Protein AF-A0A094AXU8-F1 (afdb_monomer_lite)

Secondary structure (DSSP, 8-state):
-HHHHHHHH-SSSGGGTS---SSEEEEE-TTSTTSSS--EEEEE-TT-SSPPPPS--SSS---------TT--HHHHHHHHHHIIIIIGGGG-SEEEEEGGGGTSHHHHHHHHHHHHHH--S--SSS---PEEEEEE---TTHHHHHHHHHHHHHHTSTTHHHH-SEEEEEESTT-SS------

Structure (mmCIF, N/CA/C/O backbone):
data_AF-A0A094AXU8-F1
#
_entry.id   AF-A0A094AXU8-F1
#
loop_
_atom_site.group_PDB
_atom_site.id
_atom_site.type_symbol
_atom_site.label_atom_id
_atom_site.label_alt_id
_atom_site.label_comp_id
_atom_site.label_asym_id
_atom_site.label_entity_id
_atom_site.label_seq_id
_atom_site.pdbx_PDB_ins_code
_atom_site.Cartn_x
_atom_site.Cartn_y
_atom_site.Cartn_z
_atom_site.occupancy
_atom_site.B_iso_or_equiv
_atom_site.auth_seq_id
_atom_site.auth_comp_id
_atom_site.auth_asym_id
_atom_site.auth_atom_id
_atom_site.pdbx_PDB_model_num
ATOM 1 N N . MET A 1 1 ? -0.060 17.320 3.185 1.00 62.22 1 MET A N 1
ATOM 2 C CA . MET A 1 1 ? -1.132 16.669 2.398 1.00 62.22 1 MET A CA 1
ATOM 3 C C . MET A 1 1 ? -1.833 15.567 3.186 1.00 62.22 1 MET A C 1
ATOM 5 O O . MET A 1 1 ? -3.025 15.705 3.427 1.00 62.22 1 MET A O 1
ATOM 9 N N . LYS A 1 2 ? -1.105 14.550 3.662 1.00 70.62 2 LYS A N 1
ATOM 10 C CA . LYS A 1 2 ? -1.617 13.437 4.479 1.00 70.62 2 LYS A CA 1
ATOM 11 C C . LYS A 1 2 ? -2.562 13.843 5.615 1.00 70.62 2 LYS A C 1
ATOM 13 O O . LYS A 1 2 ? -3.719 13.450 5.606 1.00 70.62 2 LYS A O 1
ATOM 18 N N . SER A 1 3 ? -2.144 14.744 6.508 1.00 68.44 3 SER A N 1
ATOM 19 C CA . SER A 1 3 ? -3.003 15.195 7.618 1.00 68.44 3 SER A CA 1
ATOM 20 C C . SER A 1 3 ? -4.267 15.940 7.165 1.00 68.44 3 SER A C 1
ATOM 22 O O . SER A 1 3 ? -5.279 15.887 7.850 1.00 68.44 3 SER A O 1
ATOM 24 N N . LYS A 1 4 ? -4.237 16.624 6.010 1.00 69.19 4 LYS A N 1
ATOM 25 C CA . LYS A 1 4 ? -5.421 17.288 5.435 1.00 69.19 4 LYS A CA 1
ATOM 26 C C . LYS A 1 4 ? -6.386 16.259 4.840 1.00 69.19 4 LYS A C 1
ATOM 28 O O . LYS A 1 4 ? -7.584 16.376 5.054 1.00 69.19 4 LYS A O 1
ATOM 33 N N . ALA A 1 5 ? -5.862 15.251 4.139 1.00 68.81 5 ALA A N 1
ATOM 34 C CA . ALA A 1 5 ? -6.655 14.149 3.602 1.00 68.81 5 ALA A CA 1
ATOM 35 C C . ALA A 1 5 ? -7.306 13.332 4.729 1.00 68.81 5 ALA A C 1
ATOM 37 O O . ALA A 1 5 ? -8.513 13.125 4.702 1.00 68.81 5 ALA A O 1
ATOM 38 N N . LEU A 1 6 ? -6.539 12.972 5.764 1.00 71.00 6 LEU A N 1
ATOM 39 C CA . LEU A 1 6 ? -7.057 12.251 6.929 1.00 71.00 6 LEU A CA 1
ATOM 40 C C . LEU A 1 6 ? -8.143 13.054 7.654 1.00 71.00 6 LEU A C 1
ATOM 42 O O . LEU A 1 6 ? -9.215 12.518 7.876 1.00 71.00 6 LEU A O 1
ATOM 46 N N . ARG A 1 7 ? -7.943 14.355 7.914 1.00 71.19 7 ARG A N 1
ATOM 47 C CA . ARG A 1 7 ? -8.999 15.216 8.490 1.00 71.19 7 ARG A CA 1
ATOM 48 C C . ARG A 1 7 ? -10.240 15.348 7.604 1.00 71.19 7 ARG A C 1
ATOM 50 O O . ARG A 1 7 ? -11.316 15.615 8.115 1.00 71.19 7 ARG A O 1
ATOM 57 N N . SER A 1 8 ? -10.099 15.229 6.286 1.00 69.25 8 SER A N 1
ATOM 58 C CA . SER A 1 8 ? -11.247 15.290 5.378 1.00 69.25 8 SER A CA 1
ATOM 59 C C . SER A 1 8 ? -12.046 13.991 5.370 1.00 69.25 8 SER A C 1
ATOM 61 O O . SER A 1 8 ? -13.260 14.049 5.211 1.00 69.25 8 SER A O 1
ATOM 63 N N . LEU A 1 9 ? -11.373 12.845 5.488 1.00 68.94 9 LEU A N 1
ATOM 64 C CA . LEU A 1 9 ? -12.011 11.526 5.543 1.00 68.94 9 LEU A CA 1
ATOM 65 C C . LEU A 1 9 ? -12.620 11.258 6.922 1.00 68.94 9 LEU A C 1
ATOM 67 O O . LEU A 1 9 ? -13.677 10.655 7.027 1.00 68.94 9 LEU A O 1
ATOM 71 N N . TYR A 1 10 ? -11.965 11.771 7.956 1.00 71.19 10 TYR A N 1
ATOM 72 C CA . TYR A 1 10 ? -12.225 11.475 9.354 1.00 71.19 10 TYR A CA 1
ATOM 73 C C . TYR A 1 10 ? -12.275 12.785 10.141 1.00 71.19 10 TYR A C 1
ATOM 75 O O . TYR A 1 10 ? -11.386 13.125 10.925 1.00 71.19 10 TYR A O 1
ATOM 83 N N . SER A 1 11 ? -13.296 13.587 9.842 1.00 63.31 11 SER A N 1
ATOM 84 C CA . SER A 1 11 ? -13.429 14.963 10.339 1.00 63.31 11 SER A CA 1
ATOM 85 C C . SER A 1 11 ? -13.677 15.053 11.842 1.00 63.31 11 SER A C 1
ATOM 87 O O . SER A 1 11 ? -13.327 16.063 12.453 1.00 63.31 11 SER A O 1
ATOM 89 N N . GLN A 1 12 ? -14.241 14.000 12.432 1.00 63.44 12 GLN A N 1
ATOM 90 C CA . GLN A 1 12 ? -14.532 13.904 13.864 1.00 63.44 12 GLN A CA 1
ATOM 91 C C . GLN A 1 12 ? -13.474 13.111 14.638 1.00 63.44 12 GLN A C 1
ATOM 93 O O . GLN A 1 12 ? -13.448 13.152 15.868 1.00 63.44 12 GLN A O 1
ATOM 98 N N . SER A 1 13 ? -12.578 12.422 13.936 1.00 60.19 13 SER A N 1
ATOM 99 C CA . SER A 1 13 ? -11.610 11.527 14.553 1.00 60.19 13 SER A CA 1
ATOM 100 C C . SER A 1 13 ? -10.358 12.304 14.970 1.00 60.19 13 SER A C 1
ATOM 102 O O . SER A 1 13 ? -9.792 13.112 14.226 1.00 60.19 13 SER A O 1
ATOM 104 N N . ALA A 1 14 ? -9.869 12.023 16.176 1.00 59.53 14 ALA A N 1
ATOM 105 C CA . ALA A 1 14 ? -8.708 12.660 16.805 1.00 59.53 14 ALA A CA 1
ATOM 106 C C . ALA A 1 14 ? -7.351 12.309 16.142 1.00 59.53 14 ALA A C 1
ATOM 108 O O . ALA A 1 14 ? -6.290 12.424 16.753 1.00 59.53 14 ALA A O 1
ATOM 109 N N . ILE A 1 15 ? -7.338 11.900 14.870 1.00 59.06 15 ILE A N 1
ATOM 110 C CA . ILE A 1 15 ? -6.149 11.389 14.169 1.00 59.06 15 ILE A CA 1
ATOM 111 C C . ILE A 1 15 ? -5.017 12.420 14.174 1.00 59.06 15 ILE A C 1
ATOM 113 O O . ILE A 1 15 ? -3.853 12.076 14.344 1.00 59.06 15 ILE A O 1
ATOM 117 N N . SER A 1 16 ? -5.346 13.711 14.044 1.00 53.94 16 SER A N 1
ATOM 118 C CA . SER A 1 16 ? -4.329 14.771 14.063 1.00 53.94 16 SER A CA 1
ATOM 119 C C . SER A 1 16 ? -3.863 15.195 15.462 1.00 53.94 16 SER A C 1
ATOM 121 O O . SER A 1 16 ? -2.886 15.938 15.562 1.00 53.94 16 SER A O 1
ATOM 123 N N . THR A 1 17 ? -4.537 14.733 16.520 1.00 50.88 17 THR A N 1
ATOM 124 C CA . THR A 1 17 ? -4.218 15.011 17.933 1.00 50.88 17 THR A CA 1
ATOM 125 C C . THR A 1 17 ? -3.649 13.795 18.668 1.00 50.88 17 THR A C 1
ATOM 127 O O . THR A 1 17 ? -3.123 13.954 19.772 1.00 50.88 17 THR A O 1
ATOM 130 N N . CYS A 1 18 ? -3.671 12.606 18.050 1.00 51.97 18 CYS A N 1
ATOM 131 C CA . CYS A 1 18 ? -2.934 11.429 18.501 1.00 51.97 18 CYS A CA 1
ATOM 132 C C . CYS A 1 18 ? -1.467 11.815 18.741 1.00 51.97 18 CYS A C 1
ATOM 134 O O . CYS A 1 18 ? -0.757 12.293 17.849 1.00 51.97 18 CYS A O 1
ATOM 136 N N . ARG A 1 19 ? -1.022 11.670 19.992 1.00 52.62 19 ARG A N 1
ATOM 137 C CA . ARG A 1 19 ? 0.333 12.031 20.406 1.00 52.62 19 ARG A CA 1
ATOM 138 C C . ARG A 1 19 ? 1.336 11.248 19.555 1.00 52.62 19 ARG A C 1
ATOM 140 O O . ARG A 1 19 ? 1.361 10.027 19.626 1.00 52.62 19 ARG A O 1
ATOM 147 N N . LYS A 1 20 ? 2.177 11.955 18.794 1.00 57.31 20 LYS A N 1
ATOM 148 C CA . LYS A 1 20 ? 3.200 11.371 17.912 1.00 57.31 20 LYS A CA 1
ATOM 149 C C . LYS A 1 20 ? 4.366 10.795 18.720 1.00 57.31 20 LYS A C 1
ATOM 151 O O . LYS A 1 20 ? 5.449 11.380 18.763 1.00 57.31 20 LYS A O 1
ATOM 156 N N . PHE A 1 21 ? 4.130 9.683 19.401 1.00 54.69 21 PHE A N 1
ATOM 157 C CA . PHE A 1 21 ? 5.154 8.945 20.132 1.00 54.69 21 PHE A CA 1
ATOM 158 C C . PHE A 1 21 ? 5.304 7.562 19.505 1.00 54.69 21 PHE A C 1
ATOM 160 O O . PHE A 1 21 ? 4.402 6.742 19.621 1.00 54.69 21 PHE A O 1
ATOM 167 N N . GLY A 1 22 ? 6.456 7.290 18.890 1.00 58.78 22 GLY A N 1
ATOM 168 C CA . GLY A 1 22 ? 6.730 6.002 18.248 1.00 58.78 22 GLY A CA 1
ATOM 169 C C . GLY A 1 22 ? 6.817 6.079 16.724 1.00 58.78 22 GLY A C 1
ATOM 170 O O . GLY A 1 22 ? 6.867 7.161 16.145 1.00 58.78 22 GLY A O 1
ATOM 171 N N . ILE A 1 23 ? 6.890 4.902 16.098 1.00 60.94 23 ILE A N 1
ATOM 172 C CA . ILE A 1 23 ? 7.059 4.706 14.644 1.00 60.94 23 ILE A CA 1
ATOM 173 C C . ILE A 1 23 ? 5.695 4.679 13.924 1.00 60.94 23 ILE A C 1
ATOM 175 O O . ILE A 1 23 ? 5.598 5.034 12.749 1.00 60.94 23 ILE A O 1
ATOM 179 N N . VAL A 1 24 ? 4.635 4.292 14.640 1.00 69.62 24 VAL A N 1
ATOM 180 C CA . VAL A 1 24 ? 3.258 4.195 14.144 1.00 69.62 24 VAL A CA 1
ATOM 181 C C . VAL A 1 24 ? 2.313 4.744 15.209 1.00 69.62 24 VAL A C 1
ATOM 183 O O . VAL A 1 24 ? 2.437 4.380 16.378 1.00 69.62 24 VAL A O 1
ATOM 186 N N . ASN A 1 25 ? 1.367 5.595 14.813 1.00 74.19 25 ASN A N 1
ATOM 187 C CA . ASN A 1 25 ? 0.252 6.010 15.663 1.00 74.19 25 ASN A CA 1
ATOM 188 C C . ASN A 1 25 ? -0.995 5.243 15.234 1.00 74.19 25 ASN A C 1
ATOM 190 O O . ASN A 1 25 ? -1.357 5.293 14.062 1.00 74.19 25 ASN A O 1
ATOM 194 N N . ILE A 1 26 ? -1.646 4.561 16.172 1.00 78.50 26 ILE A N 1
ATOM 195 C CA . ILE A 1 26 ? -2.927 3.891 15.937 1.00 78.50 26 ILE A CA 1
ATOM 196 C C . ILE A 1 26 ? -4.001 4.705 16.649 1.00 78.50 26 ILE A C 1
ATOM 198 O O . ILE A 1 26 ? -3.866 4.998 17.838 1.00 78.50 26 ILE A O 1
ATOM 202 N N . CYS A 1 27 ? -5.038 5.093 15.919 1.00 80.12 27 CYS A N 1
ATOM 203 C CA . CYS A 1 27 ? -6.161 5.861 16.440 1.00 80.12 27 CYS A CA 1
ATOM 204 C C . CYS A 1 27 ? -7.463 5.199 15.974 1.00 80.12 27 CYS A C 1
ATOM 206 O O . CYS A 1 27 ? -7.525 4.681 14.861 1.00 80.12 27 CYS A O 1
ATOM 208 N N . ILE A 1 28 ? -8.489 5.219 16.820 1.00 83.06 28 ILE A N 1
ATOM 209 C CA . ILE A 1 28 ? -9.830 4.728 16.484 1.00 83.06 28 ILE A CA 1
ATOM 210 C C . ILE A 1 28 ? -10.634 5.895 15.908 1.00 83.06 28 ILE A C 1
ATOM 212 O O . ILE A 1 28 ? -10.510 7.028 16.390 1.00 83.06 28 ILE A O 1
ATOM 216 N N . ASP A 1 29 ? -11.439 5.647 14.877 1.00 83.69 29 ASP A N 1
ATOM 217 C CA . ASP A 1 29 ? -12.465 6.602 14.478 1.00 83.69 29 ASP A CA 1
ATOM 218 C C . ASP A 1 29 ? -13.570 6.643 15.540 1.00 83.69 29 ASP A C 1
ATOM 220 O O . ASP A 1 29 ? -14.325 5.685 15.706 1.00 83.69 29 ASP A O 1
ATOM 224 N N . SER A 1 30 ? -13.671 7.777 16.237 1.00 81.19 30 SER A N 1
ATOM 225 C CA . SER A 1 30 ? -14.638 8.023 17.312 1.00 81.19 30 SER A CA 1
ATOM 226 C C . SER A 1 30 ? -16.089 7.824 16.885 1.00 81.19 30 SER A C 1
ATOM 228 O O . SER A 1 30 ? -16.933 7.544 17.730 1.00 81.19 30 SER A O 1
ATOM 230 N N . THR A 1 31 ? -16.394 7.945 15.591 1.00 84.00 31 THR A N 1
ATOM 231 C CA . THR A 1 31 ? -17.755 7.708 15.090 1.00 84.00 31 THR A CA 1
ATOM 232 C C . THR A 1 31 ? -18.133 6.229 15.063 1.00 84.00 31 THR A C 1
ATOM 234 O O . THR A 1 31 ? -19.314 5.914 15.147 1.00 84.00 31 THR A O 1
ATOM 237 N N . THR A 1 32 ? -17.134 5.342 15.042 1.00 87.19 32 THR A N 1
ATOM 238 C CA . THR A 1 32 ? -17.292 3.881 14.941 1.00 87.19 32 THR A CA 1
ATOM 239 C C . THR A 1 32 ? -16.865 3.140 16.210 1.00 87.19 32 THR A C 1
ATOM 241 O O . THR A 1 32 ? -16.858 1.917 16.242 1.00 87.19 32 THR A O 1
ATOM 244 N N . GLU A 1 33 ? -16.490 3.858 17.275 1.00 86.44 33 GLU A N 1
ATOM 245 C CA . GLU A 1 33 ? -15.870 3.277 18.479 1.00 86.44 33 GLU A CA 1
ATOM 246 C C . GLU A 1 33 ? -16.726 2.191 19.148 1.00 86.44 33 GLU A C 1
ATOM 248 O O . GLU A 1 33 ? -16.189 1.218 19.668 1.00 86.44 33 GLU A O 1
ATOM 253 N N . ASN A 1 34 ? -18.050 2.347 19.108 1.00 89.56 34 ASN A N 1
ATOM 254 C CA . ASN A 1 34 ? -19.002 1.414 19.716 1.00 89.56 34 ASN A CA 1
ATOM 255 C C . ASN A 1 34 ? -19.623 0.436 18.705 1.00 89.56 34 ASN A C 1
ATOM 257 O O . ASN A 1 34 ? -20.582 -0.260 19.039 1.00 89.56 34 ASN A 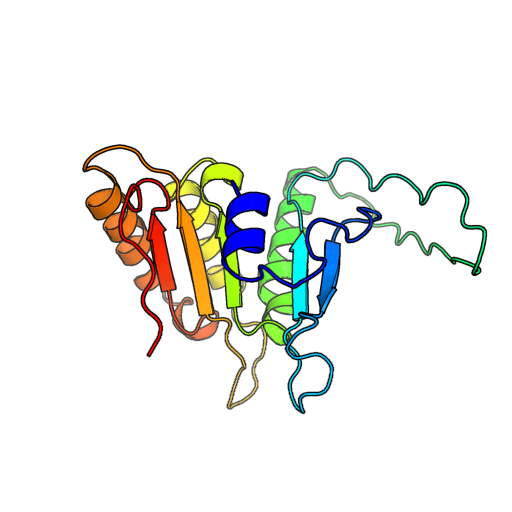O 1
ATOM 261 N N . GLU A 1 35 ? -19.135 0.414 17.466 1.00 92.56 35 GLU A N 1
ATOM 262 C CA . GLU A 1 35 ? -19.589 -0.536 16.452 1.00 92.56 35 GLU A CA 1
ATOM 263 C C . GLU A 1 35 ? -18.929 -1.907 16.655 1.00 92.56 35 GLU A C 1
ATOM 265 O O . GLU A 1 35 ? -17.884 -2.032 17.290 1.00 92.56 35 GLU A O 1
ATOM 270 N N . GLU A 1 36 ? -19.525 -2.955 16.084 1.00 93.06 36 GLU A N 1
ATOM 271 C CA . GLU A 1 36 ? -18.956 -4.311 16.112 1.00 93.06 36 GLU A CA 1
ATOM 272 C C . GLU A 1 36 ? -17.582 -4.379 15.415 1.00 93.06 36 GLU A C 1
ATOM 274 O O . GLU A 1 36 ? -16.712 -5.170 15.790 1.00 93.06 36 GLU A O 1
ATOM 279 N N . HIS A 1 37 ? -17.367 -3.513 14.420 1.00 87.31 37 HIS A N 1
ATOM 280 C CA . HIS A 1 37 ? -16.145 -3.431 13.624 1.00 87.31 37 HIS A CA 1
ATOM 281 C C . HIS A 1 37 ? -15.631 -1.983 13.562 1.00 87.31 37 HIS A C 1
ATOM 283 O O . HIS A 1 37 ? -15.805 -1.313 12.542 1.00 87.31 37 HIS A O 1
ATOM 289 N N . PRO A 1 38 ? -14.999 -1.483 14.640 1.00 89.38 38 PRO A N 1
ATOM 290 C CA . PRO A 1 38 ? -14.515 -0.111 14.689 1.00 89.38 38 PRO A CA 1
ATOM 291 C C . PRO A 1 38 ? -13.408 0.123 13.658 1.00 89.38 38 PRO A C 1
ATOM 293 O O . PRO A 1 38 ? -12.530 -0.719 13.443 1.00 89.38 38 PRO A O 1
ATOM 296 N N . VAL A 1 39 ? -13.398 1.310 13.056 1.00 88.19 39 VAL A N 1
ATOM 297 C CA . VAL A 1 39 ? -12.373 1.692 12.084 1.00 88.19 39 VAL A CA 1
ATOM 298 C C . VAL A 1 39 ? -11.095 2.095 12.819 1.00 88.19 39 VAL A C 1
ATOM 300 O O . VAL A 1 39 ? -11.039 3.101 13.531 1.00 88.19 39 VAL A O 1
ATOM 303 N N . LEU A 1 40 ? -10.039 1.307 12.613 1.00 87.50 40 LEU A N 1
ATOM 304 C CA . LEU A 1 40 ? -8.700 1.565 13.137 1.00 87.50 40 LEU A CA 1
ATOM 305 C C . LEU A 1 40 ? -7.819 2.206 12.067 1.00 87.50 40 LEU A C 1
ATOM 307 O O . LEU A 1 40 ? -7.705 1.721 10.942 1.00 87.50 40 LEU A O 1
ATOM 311 N N . LEU A 1 41 ? -7.140 3.288 12.435 1.00 85.44 41 LEU A N 1
ATOM 312 C CA . LEU A 1 41 ? -6.277 4.046 11.540 1.00 85.44 41 LEU A CA 1
ATOM 313 C C . LEU A 1 41 ? -4.853 4.032 12.066 1.00 85.44 41 LEU A C 1
ATOM 315 O O . LEU A 1 41 ? -4.555 4.627 13.101 1.00 85.44 41 LEU A O 1
ATOM 319 N N . ALA A 1 42 ? -3.970 3.368 11.324 1.00 83.94 42 ALA A N 1
ATOM 320 C CA . ALA A 1 42 ? -2.543 3.330 11.599 1.00 83.94 42 ALA A CA 1
ATOM 321 C C . ALA A 1 42 ? -1.797 4.319 10.689 1.00 83.94 42 ALA A C 1
ATOM 323 O O . ALA A 1 42 ? -1.677 4.122 9.479 1.00 83.94 42 ALA A O 1
ATOM 324 N N . GLU A 1 43 ? -1.269 5.395 11.269 1.00 77.81 43 GLU A N 1
ATOM 325 C CA . GLU A 1 43 ? -0.384 6.333 10.585 1.00 77.81 43 GLU A CA 1
ATOM 326 C C . GLU A 1 43 ? 1.080 5.993 10.884 1.00 77.81 43 GLU A C 1
ATOM 328 O O . GLU A 1 43 ? 1.551 6.163 12.008 1.00 77.81 43 GLU A O 1
ATOM 333 N N . SER A 1 44 ? 1.823 5.580 9.857 1.00 73.06 44 SER A N 1
ATOM 334 C CA . SER A 1 44 ? 3.282 5.436 9.894 1.00 73.06 44 SER A CA 1
ATOM 335 C C . SER A 1 44 ? 3.967 6.473 8.995 1.00 73.06 44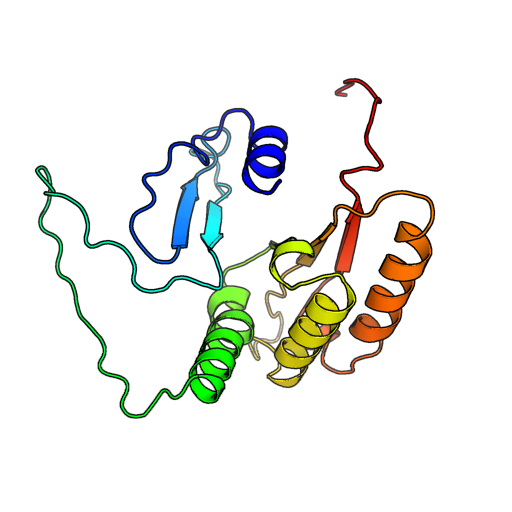 SER A C 1
ATOM 337 O O . SER A 1 44 ? 3.355 7.008 8.064 1.00 73.06 44 SER A O 1
ATOM 339 N N . VAL A 1 45 ? 5.235 6.785 9.274 1.00 65.81 45 VAL A N 1
ATOM 340 C CA . VAL A 1 45 ? 6.101 7.577 8.384 1.00 65.81 45 VAL A CA 1
ATOM 341 C C . VAL A 1 45 ? 7.329 6.721 8.057 1.00 65.81 45 VAL A C 1
ATOM 343 O O . VAL A 1 45 ? 7.952 6.223 8.995 1.00 65.81 45 VAL A O 1
ATOM 346 N N . PRO A 1 46 ? 7.673 6.523 6.771 1.00 54.53 46 PRO A N 1
ATOM 347 C CA . PRO A 1 46 ? 8.735 5.597 6.370 1.00 54.53 46 PRO A CA 1
ATOM 348 C C . PRO A 1 46 ? 10.137 6.001 6.869 1.00 54.53 46 PRO A C 1
ATOM 350 O O . PRO A 1 46 ? 10.928 5.126 7.206 1.00 54.53 46 PRO A O 1
ATOM 353 N N . ASP A 1 47 ? 10.415 7.301 7.023 1.00 54.22 47 ASP A N 1
ATOM 354 C CA . ASP A 1 47 ? 11.754 7.837 7.334 1.00 54.22 47 ASP A CA 1
ATOM 355 C C . ASP A 1 47 ? 11.965 8.248 8.805 1.00 54.22 47 ASP A C 1
ATOM 357 O O . ASP A 1 47 ? 12.524 9.307 9.106 1.00 54.22 47 ASP A O 1
ATOM 361 N N . TYR A 1 48 ? 11.534 7.438 9.777 1.00 54.69 48 TYR A N 1
ATOM 362 C CA . TYR A 1 48 ? 11.819 7.776 11.178 1.00 54.69 48 TYR A CA 1
ATOM 363 C C . TYR A 1 48 ? 13.276 7.474 11.568 1.00 54.69 48 TYR A C 1
ATOM 365 O O . TYR A 1 48 ? 13.637 6.358 11.948 1.00 54.69 48 TYR A O 1
ATOM 373 N N . ALA A 1 49 ? 14.112 8.515 11.569 1.00 48.38 49 ALA A N 1
ATOM 374 C CA . ALA A 1 49 ? 15.335 8.554 12.363 1.00 48.38 49 ALA A CA 1
ATOM 375 C C . ALA A 1 49 ? 14.948 8.654 13.849 1.00 48.38 49 ALA A C 1
ATOM 377 O O . ALA A 1 49 ? 14.664 9.738 14.340 1.00 48.38 49 ALA A O 1
ATOM 378 N N . GLN A 1 50 ? 14.892 7.502 14.529 1.00 48.34 50 GLN A N 1
ATOM 379 C CA . GLN A 1 50 ? 14.616 7.326 15.963 1.00 48.34 50 GLN A CA 1
ATOM 380 C C . GLN A 1 50 ? 13.324 7.993 16.476 1.00 48.34 50 GLN A C 1
ATOM 382 O O . GLN A 1 50 ? 13.196 9.211 16.594 1.00 48.34 50 GLN A O 1
ATOM 387 N N . ALA A 1 51 ? 12.356 7.166 16.878 1.00 52.56 51 ALA A N 1
ATOM 388 C CA . ALA A 1 51 ? 11.228 7.638 17.671 1.00 52.56 51 ALA A CA 1
ATOM 389 C C . ALA A 1 51 ? 11.756 8.422 18.884 1.00 52.56 51 ALA A C 1
ATOM 391 O O . ALA A 1 51 ? 12.561 7.902 19.658 1.00 52.56 51 ALA A O 1
ATOM 392 N N . LYS A 1 52 ? 11.312 9.675 19.052 1.00 48.56 52 LYS A N 1
ATOM 393 C CA . LYS A 1 52 ? 11.601 10.436 20.272 1.00 48.56 52 LYS A CA 1
ATOM 394 C C . LYS A 1 52 ? 11.121 9.592 21.450 1.00 48.56 52 LYS A C 1
ATOM 396 O O . LYS A 1 52 ? 9.959 9.174 21.455 1.00 48.56 52 LYS A O 1
ATOM 401 N N . SER A 1 53 ? 12.003 9.329 22.417 1.00 51.50 53 SER A N 1
ATOM 402 C CA . SER A 1 53 ? 11.589 8.705 23.672 1.00 51.50 53 SER A CA 1
ATOM 403 C C . SER A 1 53 ? 10.408 9.505 24.218 1.00 51.50 53 SER A C 1
ATOM 405 O O . SER A 1 53 ? 10.390 10.739 24.126 1.00 51.50 53 SER A O 1
ATOM 407 N N . ARG A 1 54 ? 9.363 8.811 24.687 1.00 54.59 54 ARG A N 1
ATOM 408 C CA . ARG A 1 54 ? 8.198 9.477 25.279 1.00 54.59 54 ARG A CA 1
ATOM 409 C C . ARG A 1 54 ? 8.710 10.502 26.294 1.00 54.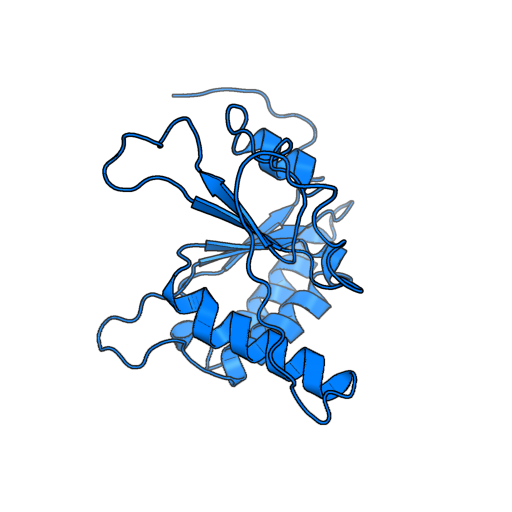59 54 ARG A C 1
ATOM 411 O O . ARG A 1 54 ? 9.409 10.141 27.238 1.00 54.59 54 ARG A O 1
ATOM 418 N N . GLY A 1 55 ? 8.389 11.781 26.084 1.00 54.72 55 GLY A N 1
ATOM 419 C CA . GLY A 1 55 ? 8.623 12.804 27.101 1.00 54.72 55 GLY A CA 1
ATOM 420 C C . GLY A 1 55 ? 7.918 12.388 28.394 1.00 54.72 55 GLY A C 1
ATOM 421 O O . GLY A 1 55 ? 6.849 11.783 28.305 1.00 54.72 55 GLY A O 1
ATOM 422 N N . LYS A 1 56 ? 8.548 12.660 29.552 1.00 54.38 56 LYS A N 1
ATOM 423 C CA . LYS A 1 56 ? 8.135 12.275 30.923 1.00 54.38 56 LYS A CA 1
ATOM 424 C C . LYS A 1 56 ? 6.681 11.775 31.003 1.00 54.38 56 LYS A C 1
ATOM 426 O O . LYS A 1 56 ? 5.749 12.574 31.070 1.00 54.38 56 LYS A O 1
ATOM 431 N N . GLN A 1 57 ? 6.492 10.454 30.992 1.00 55.50 57 GLN A N 1
ATOM 432 C CA . GLN A 1 57 ? 5.195 9.849 31.285 1.00 55.50 57 GLN A CA 1
ATOM 433 C C . GLN A 1 57 ? 4.884 10.033 32.768 1.00 55.50 57 GLN A C 1
ATOM 435 O O . GLN A 1 57 ? 5.644 9.584 33.616 1.00 55.50 57 GLN A O 1
ATOM 440 N N . THR A 1 58 ? 3.773 10.698 33.075 1.00 61.09 58 THR A N 1
ATOM 441 C CA . THR A 1 58 ? 3.323 10.942 34.453 1.00 61.09 58 THR A CA 1
ATOM 442 C C . THR A 1 58 ? 2.172 10.040 34.890 1.00 61.09 58 THR A C 1
ATOM 444 O O . THR A 1 58 ? 1.749 10.150 36.033 1.00 61.09 58 THR A O 1
ATOM 447 N N . CYS A 1 59 ? 1.660 9.149 34.030 1.00 65.19 59 CYS A N 1
ATOM 448 C CA . CYS A 1 59 ? 0.525 8.297 34.394 1.00 65.19 59 CYS A CA 1
ATOM 449 C C . CYS A 1 59 ? 0.839 6.799 34.506 1.00 65.19 59 CYS A C 1
ATOM 451 O O . CYS A 1 59 ? 0.391 6.209 35.483 1.00 65.19 59 CYS A O 1
ATOM 453 N N . HIS A 1 60 ? 1.564 6.159 33.577 1.00 60.72 60 HIS A N 1
ATOM 454 C CA . HIS A 1 60 ? 1.753 4.692 33.566 1.00 60.72 60 HIS A CA 1
ATOM 455 C C . HIS A 1 60 ? 3.196 4.294 33.227 1.00 60.72 60 HIS A C 1
ATOM 457 O O . HIS A 1 60 ? 3.860 4.983 32.443 1.00 60.72 60 HIS A O 1
ATOM 463 N N . GLU A 1 61 ? 3.649 3.176 33.801 1.00 63.41 61 GLU A N 1
ATOM 464 C CA . GLU A 1 61 ? 4.943 2.553 33.513 1.00 63.41 61 GLU A CA 1
ATOM 465 C C . GLU A 1 61 ? 5.029 2.154 32.033 1.00 63.41 61 GLU A C 1
ATOM 467 O O . GLU A 1 61 ? 4.068 1.655 31.446 1.00 63.41 61 GLU A O 1
ATOM 472 N N . ALA A 1 62 ? 6.177 2.414 31.411 1.00 57.41 62 ALA A N 1
ATOM 473 C CA . ALA A 1 62 ? 6.456 1.989 30.049 1.00 57.41 62 ALA A CA 1
ATOM 474 C C . ALA A 1 62 ? 7.765 1.217 30.014 1.00 57.41 62 ALA A C 1
ATOM 476 O O . ALA A 1 62 ? 8.837 1.765 30.277 1.00 57.41 62 ALA A O 1
ATOM 477 N N . SER A 1 63 ? 7.665 -0.052 29.643 1.00 62.09 63 SER A N 1
ATOM 478 C CA . SER A 1 63 ? 8.814 -0.916 29.419 1.00 62.09 63 SER A CA 1
ATOM 479 C C . SER A 1 63 ? 9.212 -0.834 27.945 1.00 62.09 63 SER A C 1
ATOM 481 O O . SER A 1 63 ? 8.411 -1.123 27.057 1.00 62.09 63 SER A O 1
ATOM 483 N N . ASN A 1 64 ? 10.450 -0.417 27.674 1.00 61.88 64 ASN A N 1
ATOM 484 C CA . ASN A 1 64 ? 11.023 -0.450 26.330 1.00 61.88 64 ASN A CA 1
ATOM 485 C C . ASN A 1 64 ? 11.905 -1.692 26.204 1.00 61.88 64 ASN A C 1
ATOM 487 O O . ASN A 1 64 ? 12.894 -1.815 26.924 1.00 61.88 64 ASN A O 1
ATOM 491 N N . TYR A 1 65 ? 11.578 -2.571 25.260 1.00 64.25 65 TYR A N 1
ATOM 492 C CA . TYR A 1 65 ? 12.377 -3.752 24.937 1.00 64.25 65 TYR A CA 1
ATOM 493 C C . TYR A 1 65 ? 13.049 -3.535 23.579 1.00 64.25 65 TYR A C 1
ATOM 495 O O . TYR A 1 65 ? 12.447 -3.831 22.544 1.00 64.25 65 TYR A O 1
ATOM 503 N N . PRO A 1 66 ? 14.261 -2.950 23.538 1.00 62.41 66 PRO A N 1
ATOM 504 C CA . PRO A 1 66 ? 14.991 -2.836 22.289 1.00 62.41 66 PRO A CA 1
ATOM 505 C C . PRO A 1 66 ? 15.336 -4.244 21.811 1.00 62.41 66 PRO A C 1
ATOM 507 O O . PRO A 1 66 ? 15.948 -5.016 22.545 1.00 62.41 66 PRO A O 1
ATOM 510 N N . VAL A 1 67 ? 14.952 -4.580 20.582 1.00 61.28 67 VAL A N 1
ATOM 511 C CA . VAL A 1 67 ? 15.385 -5.828 19.957 1.00 61.28 67 VAL A CA 1
ATOM 512 C C . VAL A 1 67 ? 16.686 -5.527 19.209 1.00 61.28 67 VAL A C 1
ATOM 514 O O . VAL A 1 67 ? 16.654 -4.768 18.236 1.00 61.28 67 VAL A O 1
ATOM 517 N N . PRO A 1 68 ? 17.847 -6.020 19.683 1.00 59.84 68 PRO A N 1
ATOM 518 C CA . PRO A 1 68 ? 19.105 -5.811 18.993 1.00 59.84 68 PRO A CA 1
ATOM 519 C C . PRO A 1 68 ? 19.093 -6.658 17.726 1.00 59.84 68 PRO A C 1
ATOM 521 O O . PRO A 1 68 ? 19.042 -7.884 17.780 1.00 59.84 68 PRO A O 1
ATOM 524 N N . TRP A 1 69 ? 19.145 -5.991 16.582 1.00 64.25 69 TRP A N 1
ATOM 525 C CA . TRP A 1 69 ? 19.236 -6.639 15.283 1.00 64.25 69 TRP A CA 1
ATOM 526 C C . TRP A 1 69 ? 20.638 -6.383 14.713 1.00 64.25 69 TRP A C 1
ATOM 528 O O . TRP A 1 69 ? 20.888 -5.303 14.167 1.00 64.25 69 TRP A O 1
ATOM 538 N N . PRO A 1 70 ? 21.593 -7.314 14.889 1.00 56.28 70 PRO A N 1
ATOM 539 C CA . PRO A 1 70 ? 22.954 -7.114 14.413 1.00 56.28 70 PRO A CA 1
ATOM 540 C C . PRO A 1 70 ? 22.993 -7.002 12.880 1.00 56.28 70 PRO A C 1
ATOM 542 O O . PRO A 1 70 ? 22.475 -7.864 12.176 1.00 56.28 70 PRO A O 1
ATOM 545 N N . GLY A 1 71 ? 23.646 -5.959 12.353 1.00 59.00 71 GLY A N 1
ATOM 546 C CA . GLY A 1 71 ? 24.020 -5.879 10.933 1.00 59.00 71 GLY A CA 1
ATOM 547 C C . GLY A 1 71 ? 22.985 -5.293 9.964 1.00 59.00 71 GLY A C 1
ATOM 548 O O . GLY A 1 71 ? 23.030 -5.618 8.775 1.00 59.00 71 GLY A O 1
ATOM 549 N N . LEU A 1 72 ? 22.072 -4.437 10.431 1.00 61.28 72 LEU A N 1
ATOM 550 C CA . LEU A 1 72 ? 21.139 -3.680 9.584 1.00 61.28 72 LEU A CA 1
ATOM 551 C C . LEU A 1 72 ? 21.796 -2.433 8.968 1.00 61.28 72 LEU A C 1
ATOM 553 O O . LEU A 1 72 ? 21.499 -1.297 9.344 1.00 61.28 72 LEU A O 1
ATOM 557 N N . GLU A 1 73 ? 22.669 -2.659 7.986 1.00 65.19 73 GLU A N 1
ATOM 558 C CA . GLU A 1 73 ? 23.038 -1.627 7.011 1.00 65.19 73 GLU A CA 1
ATOM 559 C C . GLU A 1 73 ? 21.782 -1.121 6.275 1.00 65.19 73 GLU A C 1
ATOM 561 O O . GLU A 1 73 ? 20.785 -1.842 6.162 1.00 65.19 73 GLU A O 1
ATOM 566 N N . ILE A 1 74 ? 21.813 0.115 5.764 1.00 57.84 74 ILE A N 1
ATOM 567 C CA . ILE A 1 74 ? 20.642 0.790 5.161 1.00 57.84 74 ILE A CA 1
ATOM 568 C C . ILE A 1 74 ? 19.877 -0.090 4.140 1.00 57.84 74 ILE A C 1
ATOM 570 O O . ILE A 1 74 ? 18.650 -0.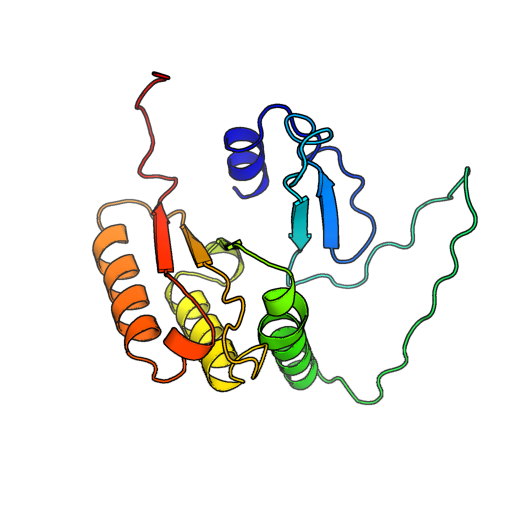149 4.255 1.00 57.84 74 ILE A O 1
ATOM 574 N N . PRO A 1 75 ? 20.523 -0.840 3.217 1.00 60.91 75 PRO A N 1
ATOM 575 C CA . PRO A 1 75 ? 19.804 -1.717 2.284 1.00 60.91 75 PRO A CA 1
ATOM 576 C C . PRO A 1 75 ? 18.990 -2.816 2.987 1.00 60.91 75 PRO A C 1
ATOM 578 O O . PRO A 1 75 ? 17.811 -3.004 2.697 1.00 60.91 75 PRO A O 1
ATOM 581 N N . ARG A 1 76 ? 19.572 -3.462 4.007 1.00 72.00 76 ARG A N 1
ATOM 582 C CA . ARG A 1 76 ? 18.911 -4.521 4.792 1.00 72.00 76 ARG A CA 1
ATOM 583 C C . ARG A 1 76 ? 17.745 -3.985 5.615 1.00 72.00 76 ARG A C 1
ATOM 585 O O . ARG A 1 76 ? 16.793 -4.708 5.901 1.00 72.00 76 ARG A O 1
ATOM 592 N N . ARG A 1 77 ? 17.806 -2.708 6.012 1.00 76.75 77 ARG A N 1
ATOM 593 C CA . ARG A 1 77 ? 16.709 -2.062 6.745 1.00 76.75 77 ARG A CA 1
ATOM 594 C C . ARG A 1 77 ? 15.490 -1.917 5.867 1.00 76.75 77 ARG A C 1
ATOM 596 O O . ARG A 1 77 ? 14.379 -2.152 6.340 1.00 76.75 77 ARG A O 1
ATOM 603 N N . GLN A 1 78 ? 15.699 -1.543 4.613 1.00 79.50 78 GLN A N 1
ATOM 604 C CA . GLN A 1 78 ? 14.590 -1.363 3.706 1.00 79.50 78 GLN A CA 1
ATOM 605 C C . GLN A 1 78 ? 13.904 -2.694 3.389 1.00 79.50 78 GLN A C 1
ATOM 607 O O . GLN A 1 78 ? 12.682 -2.762 3.492 1.00 79.50 78 GLN A O 1
ATOM 612 N N . GLU A 1 79 ? 14.687 -3.746 3.136 1.00 83.56 79 GLU A N 1
ATOM 613 C CA . GLU A 1 79 ? 14.179 -5.111 2.953 1.00 83.56 79 GLU A CA 1
ATOM 614 C C . GLU A 1 79 ? 13.360 -5.580 4.160 1.00 83.56 79 GLU A C 1
ATOM 616 O O . GLU A 1 79 ? 12.265 -6.116 3.999 1.00 83.56 79 GLU A O 1
ATOM 621 N N . PHE A 1 80 ? 13.844 -5.344 5.382 1.00 83.25 80 PHE A N 1
ATOM 622 C CA . PHE A 1 80 ? 13.098 -5.685 6.593 1.00 83.25 80 PHE A CA 1
ATOM 623 C C . PHE A 1 80 ? 11.754 -4.949 6.671 1.00 83.25 80 PHE A C 1
ATOM 625 O O . PHE A 1 80 ? 10.724 -5.567 6.942 1.00 83.25 80 PHE A O 1
ATOM 632 N N . ILE A 1 81 ? 11.751 -3.638 6.408 1.00 83.31 81 ILE A N 1
ATOM 633 C CA . ILE A 1 81 ? 10.523 -2.833 6.382 1.00 83.31 81 ILE A CA 1
ATOM 634 C C . ILE A 1 81 ? 9.550 -3.378 5.330 1.00 83.31 81 ILE A C 1
ATOM 636 O O . ILE A 1 81 ? 8.363 -3.517 5.625 1.00 83.31 81 ILE A O 1
ATOM 640 N N . ASP A 1 82 ? 10.052 -3.754 4.153 1.00 89.06 82 ASP A N 1
ATOM 641 C CA . ASP A 1 82 ? 9.238 -4.340 3.089 1.00 89.06 82 ASP A CA 1
ATOM 642 C C . ASP A 1 82 ? 8.611 -5.668 3.516 1.00 89.06 82 ASP A C 1
ATOM 644 O O . ASP A 1 82 ? 7.427 -5.883 3.276 1.00 89.06 82 ASP A O 1
ATOM 648 N N . HIS A 1 83 ? 9.343 -6.527 4.230 1.00 89.94 83 HIS A N 1
ATOM 649 C CA . HIS A 1 83 ? 8.787 -7.773 4.767 1.00 89.94 83 HIS A CA 1
ATOM 650 C C . HIS A 1 83 ? 7.724 -7.520 5.838 1.00 89.94 83 HIS A C 1
ATOM 652 O O . HIS A 1 83 ? 6.683 -8.181 5.848 1.00 89.94 83 HIS A O 1
ATOM 658 N N . VAL A 1 84 ? 7.951 -6.552 6.729 1.00 87.38 84 VAL A N 1
ATOM 659 C CA . VAL A 1 84 ? 6.962 -6.168 7.744 1.00 87.38 84 VAL A CA 1
ATOM 660 C C . VAL A 1 84 ? 5.689 -5.636 7.080 1.00 87.38 84 VAL A C 1
ATOM 662 O O . VAL A 1 84 ? 4.591 -6.002 7.492 1.00 87.38 84 VAL A O 1
ATOM 665 N N . GLN A 1 85 ? 5.805 -4.822 6.032 1.00 88.75 85 GLN A N 1
ATOM 666 C CA . GLN A 1 85 ? 4.651 -4.271 5.318 1.00 88.75 85 GLN A CA 1
ATOM 667 C C . GLN A 1 85 ? 3.918 -5.338 4.492 1.00 88.75 85 GLN A C 1
ATOM 669 O O . GLN A 1 85 ? 2.708 -5.522 4.656 1.00 88.75 85 GLN A O 1
ATOM 674 N N . ALA A 1 86 ? 4.647 -6.082 3.659 1.00 91.38 86 ALA A N 1
ATOM 675 C CA . ALA A 1 86 ? 4.082 -7.068 2.740 1.00 91.38 86 ALA A CA 1
ATOM 676 C C . ALA A 1 86 ? 3.494 -8.288 3.458 1.00 91.38 86 ALA A C 1
ATOM 678 O O . ALA A 1 86 ? 2.468 -8.809 3.033 1.00 91.38 86 ALA A O 1
ATOM 679 N N . ARG A 1 87 ? 4.116 -8.739 4.558 1.00 88.94 87 ARG A N 1
ATOM 680 C CA . ARG A 1 87 ? 3.698 -9.969 5.244 1.00 88.94 87 ARG A CA 1
ATOM 681 C C . ARG A 1 87 ? 2.984 -9.714 6.555 1.00 88.94 87 ARG A C 1
ATOM 683 O O . ARG A 1 87 ? 1.897 -10.233 6.744 1.00 88.94 87 ARG A O 1
ATOM 690 N N . LEU A 1 88 ? 3.571 -8.942 7.467 1.00 88.19 88 LEU A N 1
ATOM 691 C CA . LEU A 1 88 ? 3.006 -8.812 8.813 1.00 88.19 88 LEU A CA 1
ATOM 692 C C . LEU A 1 88 ? 1.787 -7.888 8.833 1.00 88.19 88 LEU A C 1
ATOM 694 O O . LEU A 1 88 ? 0.716 -8.292 9.271 1.00 88.19 88 LEU A O 1
ATOM 698 N N . LEU A 1 89 ? 1.937 -6.649 8.365 1.00 86.88 89 LEU A N 1
ATOM 699 C CA . LEU A 1 89 ? 0.867 -5.650 8.444 1.00 86.88 89 LEU A CA 1
ATOM 700 C C . LEU A 1 89 ? -0.298 -5.979 7.511 1.00 86.88 89 LEU A C 1
ATOM 702 O O . LEU A 1 89 ? -1.450 -5.744 7.868 1.00 86.88 89 LEU A O 1
ATOM 706 N N . SER A 1 90 ? -0.008 -6.570 6.353 1.00 89.38 90 SER A N 1
ATOM 707 C CA . SER A 1 90 ? -1.030 -6.968 5.384 1.00 89.38 90 SER A CA 1
ATOM 708 C C . SER A 1 90 ? -2.031 -7.995 5.936 1.00 89.38 90 SER A C 1
ATOM 710 O O . SER A 1 90 ? -3.169 -8.004 5.486 1.00 89.38 90 SER A O 1
ATOM 712 N N . LEU A 1 91 ? -1.670 -8.788 6.959 1.00 88.94 91 LEU A N 1
ATOM 713 C CA . LEU A 1 91 ? -2.606 -9.702 7.642 1.00 88.94 91 LEU A CA 1
ATOM 714 C C . LEU A 1 91 ? -3.727 -8.984 8.400 1.00 88.94 91 LEU A C 1
ATOM 716 O O . LEU A 1 91 ? -4.783 -9.567 8.623 1.00 88.94 91 LEU A O 1
ATOM 720 N N . PHE A 1 92 ? -3.478 -7.749 8.830 1.00 86.56 92 PHE A N 1
ATOM 721 C CA . PHE A 1 92 ? -4.352 -7.002 9.737 1.00 86.56 92 PHE A CA 1
ATOM 722 C C . PHE A 1 92 ? -4.894 -5.723 9.101 1.00 86.56 92 PHE A C 1
ATOM 724 O O . PHE A 1 92 ? -5.379 -4.843 9.806 1.00 86.56 92 PHE A O 1
ATOM 731 N N . THR A 1 93 ? -4.748 -5.580 7.783 1.00 89.50 93 THR A N 1
ATOM 732 C CA . THR A 1 93 ? -5.063 -4.335 7.089 1.00 89.50 93 THR A CA 1
ATOM 733 C C . THR A 1 93 ? -6.047 -4.588 5.958 1.00 89.50 93 THR A C 1
ATOM 735 O O . THR A 1 93 ? -5.729 -5.276 4.993 1.00 89.50 93 THR A O 1
ATOM 738 N N . ASP A 1 94 ? -7.212 -3.947 6.022 1.00 91.81 94 ASP A N 1
ATOM 739 C CA . ASP A 1 94 ? -8.183 -3.972 4.921 1.00 91.81 94 ASP A CA 1
ATOM 740 C C . ASP A 1 94 ? -7.800 -3.023 3.781 1.00 91.81 94 ASP A C 1
ATOM 742 O O . ASP A 1 94 ? -8.136 -3.258 2.615 1.00 91.81 94 ASP A O 1
ATOM 746 N N . VAL A 1 95 ? -7.131 -1.913 4.116 1.00 92.50 95 VAL A N 1
ATOM 747 C CA . VAL A 1 95 ? -6.729 -0.863 3.172 1.00 92.50 95 VAL A CA 1
ATOM 748 C C . VAL A 1 95 ? -5.333 -0.340 3.499 1.00 92.50 95 VAL A C 1
ATOM 750 O O . VAL A 1 95 ? -5.112 0.240 4.560 1.00 92.50 95 VAL A O 1
ATOM 753 N N . ILE A 1 96 ? -4.404 -0.462 2.551 1.00 93.00 96 ILE A N 1
ATOM 754 C CA . ILE A 1 96 ? -3.096 0.195 2.623 1.00 93.00 96 ILE A CA 1
ATOM 755 C C . ILE A 1 96 ? -3.160 1.482 1.802 1.00 93.00 96 ILE A C 1
ATOM 757 O O . ILE A 1 96 ? -3.373 1.460 0.588 1.00 93.00 96 ILE A O 1
ATOM 761 N N . CYS A 1 97 ? -2.964 2.615 2.476 1.00 92.00 97 CYS A N 1
ATOM 762 C CA . CYS A 1 97 ? -2.986 3.938 1.864 1.00 92.00 97 CYS A CA 1
ATOM 763 C C . CYS A 1 97 ? -1.567 4.499 1.728 1.00 92.00 97 CYS A C 1
ATOM 765 O O . CYS A 1 97 ? -0.898 4.747 2.735 1.00 92.00 97 CYS A O 1
ATOM 767 N N . LEU A 1 98 ? -1.118 4.725 0.492 1.00 92.12 98 LEU A N 1
ATOM 768 C CA . LEU A 1 98 ? 0.205 5.273 0.191 1.00 92.12 98 LEU A CA 1
ATOM 769 C C . LEU A 1 98 ? 0.073 6.662 -0.427 1.00 92.12 98 LEU A C 1
ATOM 771 O O . LEU A 1 98 ? -0.679 6.866 -1.378 1.00 92.12 98 LEU A O 1
ATOM 775 N N . PHE A 1 99 ? 0.842 7.620 0.079 1.00 90.44 99 PHE A N 1
ATOM 776 C CA . PHE A 1 99 ? 0.927 8.956 -0.501 1.00 90.44 99 PHE A CA 1
ATOM 777 C C . PHE A 1 99 ? 2.114 8.992 -1.454 1.00 90.44 99 PHE A C 1
ATOM 779 O O . PHE A 1 99 ? 3.252 8.874 -1.018 1.00 90.44 99 PHE A O 1
ATOM 786 N N . ALA A 1 100 ? 1.868 9.167 -2.751 1.00 92.00 100 ALA A N 1
ATOM 787 C CA . ALA A 1 100 ? 2.905 9.048 -3.776 1.00 92.00 100 ALA A CA 1
ATOM 788 C C . ALA A 1 100 ? 4.098 9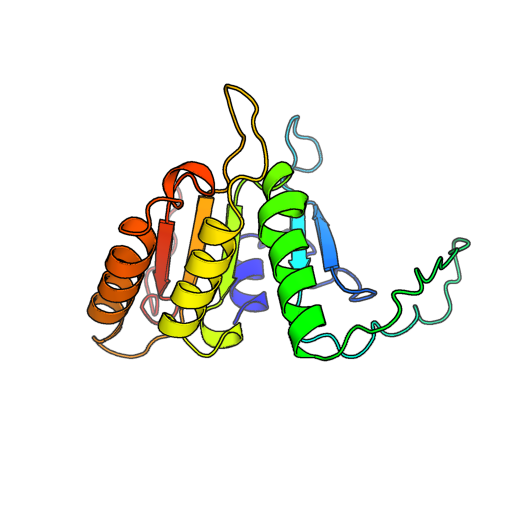.986 -3.533 1.00 92.00 100 ALA A C 1
ATOM 790 O O . ALA A 1 100 ? 5.243 9.624 -3.783 1.00 92.00 100 ALA A O 1
ATOM 791 N N . GLN A 1 101 ? 3.842 11.179 -2.997 1.00 88.81 101 GLN A N 1
ATOM 792 C CA . GLN A 1 101 ? 4.870 12.173 -2.688 1.00 88.81 101 GLN A CA 1
ATOM 793 C C . GLN A 1 101 ? 5.828 11.715 -1.578 1.00 88.81 101 GLN A C 1
ATOM 795 O O . GLN A 1 101 ? 6.986 12.118 -1.608 1.00 88.81 101 GLN A O 1
ATOM 800 N N . ASP A 1 102 ? 5.389 10.845 -0.661 1.00 85.31 102 ASP A N 1
ATOM 801 C CA . ASP A 1 102 ? 6.244 10.296 0.403 1.00 85.31 102 ASP A CA 1
ATOM 802 C C . ASP A 1 102 ? 7.272 9.291 -0.157 1.00 85.31 102 ASP A C 1
ATOM 804 O O . ASP A 1 102 ? 8.261 8.989 0.501 1.00 85.31 102 ASP A O 1
ATOM 808 N N . TYR A 1 103 ? 7.054 8.793 -1.379 1.00 87.75 103 TYR A N 1
ATOM 809 C CA . TYR A 1 103 ? 7.924 7.832 -2.065 1.00 87.75 103 TYR A CA 1
ATOM 810 C C . TYR A 1 103 ? 8.705 8.457 -3.230 1.00 87.75 103 TYR A C 1
ATOM 812 O O . TYR A 1 103 ? 9.496 7.772 -3.865 1.00 87.75 103 TYR A O 1
ATOM 820 N N . GLY A 1 104 ? 8.496 9.743 -3.536 1.00 89.81 104 GLY A N 1
ATOM 821 C CA . GLY A 1 104 ? 9.109 10.404 -4.695 1.00 89.81 104 GLY A CA 1
ATOM 822 C C . GLY A 1 104 ? 8.308 10.298 -6.001 1.00 89.81 104 GLY A C 1
ATOM 823 O O . GLY A 1 104 ? 8.813 10.675 -7.054 1.00 89.81 104 GLY A O 1
ATOM 824 N N . GLY A 1 105 ? 7.054 9.837 -5.956 1.00 92.50 105 GLY A N 1
ATOM 825 C CA . GLY A 1 105 ? 6.143 9.799 -7.105 1.00 92.50 105 GLY A CA 1
ATOM 826 C C . GLY A 1 105 ? 5.468 8.444 -7.315 1.00 92.50 105 GLY A C 1
ATOM 827 O O . GLY A 1 105 ? 5.703 7.488 -6.579 1.00 92.50 105 GLY A O 1
ATOM 828 N N . LEU A 1 106 ? 4.604 8.363 -8.334 1.00 95.19 106 LEU A N 1
ATOM 829 C CA . LEU A 1 106 ? 3.869 7.133 -8.652 1.00 95.19 106 LEU A CA 1
ATOM 830 C C . LEU A 1 106 ? 4.807 6.010 -9.119 1.00 95.19 106 LEU A C 1
ATOM 832 O O . LEU A 1 106 ? 4.631 4.875 -8.695 1.00 95.19 106 LEU A O 1
ATOM 836 N N . ASP A 1 107 ? 5.850 6.310 -9.894 1.00 95.19 107 ASP A N 1
ATOM 837 C CA . ASP A 1 107 ? 6.816 5.286 -10.319 1.00 95.19 107 ASP A CA 1
ATOM 838 C C . ASP A 1 107 ? 7.482 4.578 -9.132 1.00 95.19 107 ASP A C 1
ATOM 840 O O . ASP A 1 107 ? 7.540 3.352 -9.096 1.00 95.19 107 ASP A O 1
ATOM 844 N N . ALA A 1 108 ? 7.917 5.335 -8.123 1.00 94.31 108 ALA A N 1
ATOM 845 C CA . ALA A 1 108 ? 8.538 4.773 -6.928 1.00 94.31 108 ALA A CA 1
ATOM 846 C C . ALA A 1 108 ? 7.546 3.969 -6.069 1.00 94.31 108 ALA A C 1
ATOM 848 O O . ALA A 1 108 ? 7.916 2.954 -5.479 1.00 94.31 108 ALA A O 1
ATOM 849 N N . VAL A 1 109 ? 6.271 4.378 -6.033 1.00 95.81 109 VAL A N 1
ATOM 850 C CA . VAL A 1 109 ? 5.200 3.564 -5.435 1.00 95.81 109 VAL A CA 1
ATOM 851 C C . VAL A 1 109 ? 5.026 2.253 -6.200 1.00 95.81 109 VAL A C 1
ATOM 853 O O . VAL A 1 109 ? 4.887 1.208 -5.573 1.00 95.81 109 VAL A O 1
ATOM 856 N N . ALA A 1 110 ? 5.051 2.280 -7.533 1.00 97.56 110 ALA A N 1
ATOM 857 C CA . ALA A 1 110 ? 4.912 1.071 -8.339 1.00 97.56 110 ALA A CA 1
ATOM 858 C C . ALA A 1 110 ? 6.054 0.080 -8.069 1.00 97.56 110 ALA A C 1
ATOM 860 O O . ALA A 1 110 ? 5.781 -1.096 -7.844 1.00 97.56 110 ALA A O 1
ATOM 861 N N . GLU A 1 111 ? 7.305 0.553 -8.012 1.00 96.69 111 GLU A N 1
ATOM 862 C CA . GLU A 1 111 ? 8.453 -0.287 -7.627 1.00 96.69 111 GLU A CA 1
ATOM 863 C C . GLU A 1 111 ? 8.272 -0.888 -6.234 1.00 96.69 111 GLU A C 1
ATOM 865 O O . GLU A 1 111 ? 8.475 -2.082 -6.034 1.00 96.69 111 GLU A O 1
ATOM 870 N N . ARG A 1 112 ? 7.810 -0.084 -5.269 1.00 94.94 112 ARG A N 1
ATOM 871 C CA . ARG A 1 112 ? 7.549 -0.560 -3.907 1.00 94.94 112 ARG A CA 1
ATOM 872 C C . ARG A 1 112 ? 6.512 -1.682 -3.878 1.00 94.94 112 ARG A C 1
ATOM 874 O O . ARG A 1 112 ? 6.715 -2.692 -3.210 1.00 94.94 112 ARG A O 1
ATOM 881 N N . LEU A 1 113 ? 5.407 -1.505 -4.597 1.00 96.69 113 LEU A N 1
ATOM 882 C CA . LEU A 1 113 ? 4.332 -2.494 -4.665 1.00 96.69 113 LEU A CA 1
ATOM 883 C C . LEU A 1 113 ? 4.777 -3.772 -5.381 1.00 96.69 113 LEU A C 1
ATOM 885 O O . LEU A 1 113 ? 4.386 -4.857 -4.960 1.00 96.69 113 LEU A O 1
ATOM 889 N N . ILE A 1 114 ? 5.623 -3.657 -6.409 1.00 97.56 114 ILE A N 1
ATOM 890 C CA . ILE A 1 114 ? 6.252 -4.811 -7.062 1.00 97.56 114 ILE A CA 1
ATOM 891 C C . ILE A 1 114 ? 7.148 -5.561 -6.076 1.00 97.56 114 ILE A C 1
ATOM 893 O O . ILE A 1 114 ? 7.041 -6.783 -5.977 1.00 97.56 114 ILE A O 1
ATOM 897 N N . THR A 1 115 ? 7.977 -4.858 -5.300 1.00 96.25 115 THR A N 1
ATOM 898 C CA . THR A 1 115 ? 8.792 -5.481 -4.248 1.00 96.25 115 THR A CA 1
ATOM 899 C C . THR A 1 115 ? 7.919 -6.248 -3.256 1.00 96.25 115 THR A C 1
ATOM 901 O O . THR A 1 115 ? 8.196 -7.411 -2.973 1.00 96.25 115 THR A O 1
ATOM 904 N N . TRP A 1 116 ? 6.824 -5.653 -2.771 1.00 95.69 116 TRP A N 1
ATOM 905 C CA . TRP A 1 116 ? 5.910 -6.335 -1.845 1.00 95.69 116 TRP A CA 1
ATOM 906 C C . TRP A 1 116 ? 5.216 -7.544 -2.478 1.00 95.69 116 TRP A C 1
ATOM 908 O O . TRP A 1 116 ? 5.133 -8.594 -1.846 1.00 95.69 116 TRP A O 1
ATOM 918 N N . ALA A 1 117 ? 4.779 -7.431 -3.732 1.00 95.75 117 ALA A N 1
ATOM 919 C CA . ALA A 1 117 ? 4.191 -8.546 -4.472 1.00 95.75 117 ALA A CA 1
ATOM 920 C C . ALA A 1 117 ? 5.207 -9.665 -4.768 1.00 95.75 117 ALA A C 1
ATOM 922 O O . ALA A 1 117 ? 4.832 -10.829 -4.863 1.00 95.75 117 ALA A O 1
ATOM 923 N N . THR A 1 118 ? 6.495 -9.333 -4.894 1.00 96.56 118 THR A N 1
ATOM 924 C CA . THR A 1 118 ? 7.587 -10.304 -5.081 1.00 96.56 118 THR A CA 1
ATOM 925 C C . THR A 1 118 ? 7.913 -11.050 -3.787 1.00 96.56 118 THR A C 1
ATOM 927 O O . THR A 1 118 ? 8.214 -12.240 -3.831 1.00 96.56 118 THR A O 1
ATOM 930 N N . ILE A 1 119 ? 7.820 -10.382 -2.629 1.00 94.94 119 ILE A N 1
ATOM 931 C CA . ILE A 1 119 ? 7.929 -11.033 -1.308 1.00 94.94 119 ILE A CA 1
ATOM 932 C C . ILE A 1 119 ? 6.829 -12.093 -1.133 1.00 94.94 119 ILE A C 1
ATOM 934 O O . ILE A 1 119 ? 7.053 -13.113 -0.478 1.00 94.94 119 ILE A O 1
ATOM 938 N N . GLY A 1 120 ? 5.666 -11.866 -1.746 1.00 89.56 120 GLY A N 1
ATOM 939 C CA . GLY A 1 120 ? 4.562 -12.814 -1.812 1.00 89.56 120 GLY A CA 1
ATOM 940 C C . GLY A 1 120 ? 3.434 -12.512 -0.822 1.00 89.56 120 GLY A C 1
ATOM 941 O O . GLY A 1 120 ? 3.428 -11.465 -0.163 1.00 89.56 120 GLY A O 1
ATOM 942 N N . PRO A 1 121 ? 2.436 -13.405 -0.735 1.00 89.38 121 PRO A N 1
ATOM 943 C CA . PRO A 1 121 ? 1.256 -13.183 0.083 1.00 89.38 121 PRO A CA 1
ATOM 944 C C . PRO A 1 121 ? 1.578 -13.205 1.579 1.00 89.38 121 PRO A C 1
ATOM 946 O O . PRO A 1 121 ? 2.464 -13.912 2.069 1.00 89.38 121 PRO A O 1
ATOM 949 N N . ALA A 1 122 ? 0.786 -12.445 2.329 1.00 87.62 122 ALA A N 1
ATOM 950 C CA . ALA A 1 122 ? 0.861 -12.386 3.781 1.00 87.62 122 ALA A CA 1
ATOM 951 C C . ALA A 1 122 ? 0.440 -13.706 4.451 1.00 87.62 122 ALA A C 1
ATOM 953 O O . ALA A 1 122 ? 0.957 -14.065 5.510 1.00 87.62 122 ALA A O 1
ATOM 954 N N . SER A 1 123 ? -0.478 -14.437 3.814 1.00 83.50 123 SER A N 1
ATOM 955 C CA . SER A 1 123 ? -1.083 -15.664 4.320 1.00 83.50 123 SER A CA 1
ATOM 956 C C . SER A 1 123 ? -1.230 -16.706 3.214 1.00 83.50 123 SER A C 1
ATOM 958 O O . SER A 1 123 ? -1.586 -16.363 2.091 1.00 83.50 123 SER A O 1
ATOM 960 N N . ASN A 1 124 ? -1.028 -17.976 3.569 1.00 82.50 124 ASN A N 1
ATOM 961 C CA . ASN A 1 124 ? -1.271 -19.133 2.699 1.00 82.50 124 ASN A CA 1
ATOM 962 C C . ASN A 1 124 ? -2.622 -19.814 2.997 1.00 82.50 124 ASN A C 1
ATOM 964 O O . ASN A 1 124 ? -2.830 -20.964 2.619 1.00 82.50 124 ASN A O 1
ATOM 968 N N . LEU A 1 125 ? -3.511 -19.152 3.747 1.00 80.88 125 LEU A N 1
ATOM 969 C CA . LEU A 1 125 ? -4.859 -19.660 4.009 1.00 80.88 125 LEU A CA 1
ATOM 970 C C . LEU A 1 125 ? -5.672 -19.727 2.709 1.00 80.88 125 LEU A C 1
ATOM 972 O O . LEU A 1 125 ? -5.455 -18.926 1.806 1.00 80.88 125 LEU A O 1
ATOM 976 N N . GLU A 1 126 ? -6.657 -20.628 2.650 1.00 73.12 126 GLU A N 1
ATOM 977 C CA . GLU A 1 126 ? -7.549 -20.785 1.485 1.00 73.12 126 GLU A CA 1
ATOM 978 C C . GLU A 1 126 ? -8.318 -19.497 1.142 1.00 73.12 126 GLU A C 1
ATOM 980 O O . GLU A 1 126 ? -8.595 -19.223 -0.023 1.00 73.12 126 GLU A O 1
ATOM 985 N N . HIS A 1 127 ? -8.611 -18.676 2.156 1.00 72.88 127 HIS A N 1
ATOM 986 C CA . HIS A 1 127 ? -9.270 -17.377 2.023 1.00 72.88 127 HIS A CA 1
ATOM 987 C C . HIS A 1 127 ? -8.373 -16.287 2.626 1.00 72.88 127 HIS A C 1
ATOM 989 O O . HIS A 1 127 ? -8.603 -15.850 3.757 1.00 72.88 127 HIS A O 1
ATOM 995 N N . PRO A 1 128 ? -7.301 -15.873 1.929 1.00 76.81 128 PRO A N 1
ATOM 996 C CA . PRO A 1 128 ? -6.369 -14.911 2.487 1.00 76.81 128 PRO A CA 1
ATOM 997 C C . PRO A 1 128 ? -7.006 -13.517 2.502 1.00 76.81 128 PRO A C 1
ATOM 999 O O . PRO A 1 128 ? -7.590 -13.065 1.514 1.00 76.81 128 PRO A O 1
ATOM 1002 N N . ILE A 1 129 ? -6.857 -12.814 3.625 1.00 80.94 129 ILE A N 1
ATOM 1003 C CA . ILE A 1 129 ? -7.187 -11.392 3.715 1.00 80.94 129 ILE A CA 1
ATOM 1004 C C . ILE A 1 129 ? -6.128 -10.641 2.907 1.00 80.94 129 ILE A C 1
ATOM 1006 O O . ILE A 1 129 ? -4.942 -10.686 3.234 1.00 80.94 129 ILE A O 1
ATOM 1010 N N . ARG A 1 130 ? -6.558 -9.994 1.820 1.00 91.31 130 ARG A N 1
ATOM 1011 C CA . ARG A 1 130 ? -5.686 -9.222 0.929 1.00 91.31 130 ARG A CA 1
ATOM 1012 C C . ARG A 1 130 ? -6.052 -7.743 0.993 1.00 91.31 130 ARG A C 1
ATOM 1014 O O . ARG A 1 130 ? -7.163 -7.390 0.567 1.00 91.31 130 ARG A O 1
ATOM 1021 N N . PRO A 1 131 ? -5.142 -6.866 1.447 1.00 94.44 131 PRO A N 1
ATOM 1022 C CA . PRO A 1 131 ? -5.431 -5.446 1.536 1.00 94.44 131 PRO A CA 1
ATOM 1023 C C . PRO A 1 131 ? -5.799 -4.857 0.175 1.00 94.44 131 PRO A C 1
ATOM 1025 O O . PRO A 1 131 ? -5.262 -5.230 -0.874 1.00 94.44 131 PRO A O 1
ATOM 1028 N N . ARG A 1 132 ? -6.706 -3.884 0.202 1.00 95.81 132 ARG A N 1
ATOM 1029 C CA . ARG A 1 132 ? -6.977 -2.995 -0.929 1.00 95.81 132 ARG A CA 1
ATOM 1030 C C . ARG A 1 132 ? -5.940 -1.877 -0.936 1.00 95.81 132 ARG A C 1
ATOM 1032 O O . ARG A 1 132 ? -5.633 -1.310 0.111 1.00 95.81 132 ARG A O 1
ATOM 1039 N N . LEU A 1 133 ? -5.421 -1.520 -2.103 1.00 96.50 133 LEU A N 1
ATOM 1040 C CA . LEU A 1 133 ? -4.466 -0.423 -2.240 1.00 96.50 133 LEU A CA 1
ATOM 1041 C C . LEU A 1 133 ? -5.181 0.877 -2.609 1.00 96.50 133 LEU A C 1
ATOM 1043 O O . LEU A 1 133 ? -5.956 0.927 -3.570 1.00 96.50 133 LEU A O 1
ATOM 1047 N N . LEU A 1 134 ? -4.864 1.943 -1.877 1.00 95.94 134 LEU A N 1
ATOM 1048 C CA . LEU A 1 134 ? -5.265 3.311 -2.191 1.00 95.94 134 LEU A CA 1
ATOM 1049 C C . LEU A 1 134 ? -4.021 4.189 -2.331 1.00 95.94 134 LEU A C 1
ATOM 1051 O O . LEU A 1 134 ? -3.327 4.465 -1.355 1.00 95.94 134 LEU A O 1
ATOM 1055 N N . ILE A 1 135 ? -3.753 4.661 -3.542 1.00 95.06 135 ILE A N 1
ATOM 1056 C CA . ILE A 1 135 ? -2.619 5.531 -3.838 1.00 95.06 135 ILE A CA 1
ATOM 1057 C C . ILE A 1 135 ? -3.123 6.958 -3.988 1.00 95.06 135 ILE A C 1
ATOM 1059 O O . ILE A 1 135 ? -3.918 7.267 -4.874 1.00 95.06 135 ILE A O 1
ATOM 1063 N N . VAL A 1 136 ? -2.654 7.843 -3.119 1.00 92.62 136 VAL A N 1
ATOM 1064 C CA . VAL A 1 136 ? -3.037 9.251 -3.108 1.00 92.62 136 VAL A CA 1
ATOM 1065 C C . VAL A 1 136 ? -1.901 10.072 -3.703 1.00 92.62 136 VAL A C 1
ATOM 1067 O O . VAL A 1 136 ? -0.788 10.079 -3.182 1.00 92.62 136 VAL A O 1
ATOM 1070 N N . ALA A 1 137 ? -2.181 10.788 -4.785 1.00 92.19 137 ALA A N 1
ATOM 1071 C CA . ALA A 1 137 ? -1.216 11.617 -5.490 1.00 92.19 137 ALA A CA 1
ATOM 1072 C C . ALA A 1 137 ? -1.639 13.089 -5.517 1.00 92.19 137 ALA A C 1
ATOM 1074 O O . ALA A 1 137 ? -2.816 13.429 -5.399 1.00 92.19 137 ALA A O 1
ATOM 1075 N N . ASN A 1 138 ? -0.654 13.967 -5.674 1.00 90.00 138 ASN A N 1
ATOM 1076 C CA . ASN A 1 138 ? -0.797 15.413 -5.804 1.00 90.00 138 ASN A CA 1
ATOM 1077 C C . ASN A 1 138 ? -0.088 15.857 -7.081 1.00 90.00 138 ASN A C 1
ATOM 1079 O O . ASN A 1 138 ? 1.010 16.410 -7.026 1.00 90.00 138 ASN A O 1
ATOM 1083 N N . ILE A 1 139 ? -0.683 15.523 -8.226 1.00 86.69 139 ILE A N 1
ATOM 1084 C CA . ILE A 1 139 ? -0.106 15.778 -9.550 1.00 86.69 139 ILE A CA 1
ATOM 1085 C C . ILE A 1 139 ? -0.900 16.901 -10.212 1.00 86.69 139 ILE A C 1
ATOM 1087 O O . ILE A 1 139 ? -2.122 16.814 -10.340 1.00 86.69 139 ILE A O 1
ATOM 1091 N N . SER A 1 140 ? -0.204 17.967 -10.598 1.00 82.25 140 SER A N 1
ATOM 1092 C CA . SER A 1 140 ? -0.795 19.116 -11.282 1.00 82.25 140 SER A CA 1
ATOM 1093 C C . SER A 1 140 ? -0.983 18.839 -12.774 1.00 82.25 140 SER A C 1
ATOM 1095 O O . SER A 1 140 ? -0.168 18.163 -13.401 1.00 82.25 140 SER A O 1
ATOM 1097 N N . GLY A 1 141 ? -2.026 19.431 -13.357 1.00 72.56 141 GLY A N 1
ATOM 1098 C CA . GLY A 1 141 ? -2.283 19.375 -14.796 1.00 72.56 141 GLY A CA 1
ATOM 1099 C C . GLY A 1 141 ? -2.788 18.016 -15.290 1.00 72.56 141 GLY A C 1
ATOM 1100 O O . GLY A 1 141 ? -3.242 17.169 -14.522 1.00 72.56 141 GLY A O 1
ATOM 1101 N N . ASN A 1 142 ? -2.704 17.810 -16.605 1.00 78.81 142 ASN A N 1
ATOM 1102 C CA . ASN A 1 142 ? -3.334 16.674 -17.289 1.00 78.81 142 ASN A CA 1
ATOM 1103 C C . ASN A 1 142 ? -2.512 15.371 -17.230 1.00 78.81 142 ASN A C 1
ATOM 1105 O O . ASN A 1 142 ? -2.944 14.348 -17.752 1.00 78.81 142 ASN A O 1
ATOM 1109 N N . HIS A 1 143 ? -1.345 15.381 -16.579 1.00 84.56 143 HIS A N 1
ATOM 1110 C CA . HIS A 1 143 ? -0.436 14.230 -16.510 1.00 84.56 143 HIS A CA 1
ATOM 1111 C C . HIS A 1 143 ? -0.916 13.121 -15.566 1.00 84.56 143 HIS A C 1
ATOM 1113 O O . HIS A 1 143 ? -0.431 11.996 -15.638 1.00 84.56 143 HIS A O 1
ATOM 1119 N N . PHE A 1 144 ? -1.870 13.407 -14.675 1.00 90.12 144 PHE A N 1
ATOM 1120 C CA . PHE A 1 144 ? -2.325 12.423 -13.693 1.00 90.12 144 PHE A CA 1
ATOM 1121 C C . PHE A 1 144 ? -2.862 11.142 -14.342 1.00 90.12 144 PHE A C 1
ATOM 1123 O O . PHE A 1 144 ? -2.500 10.055 -13.907 1.00 90.12 144 PHE A O 1
ATOM 1130 N N . ALA A 1 145 ? -3.695 11.258 -15.381 1.00 90.62 145 ALA A N 1
ATOM 1131 C CA . ALA A 1 145 ? -4.327 10.097 -16.003 1.00 90.62 145 ALA A CA 1
ATOM 1132 C C . ALA A 1 145 ? -3.294 9.148 -16.632 1.00 90.62 145 ALA A C 1
ATOM 1134 O O . ALA A 1 145 ? -3.364 7.940 -16.420 1.00 90.62 145 ALA A O 1
ATOM 1135 N N . SER A 1 146 ? -2.304 9.692 -17.349 1.00 92.69 146 SER A N 1
ATOM 1136 C CA . SER A 1 146 ? -1.235 8.892 -17.954 1.00 92.69 146 SER A CA 1
ATOM 1137 C C . SER A 1 146 ? -0.339 8.240 -16.902 1.00 92.69 146 SER A C 1
ATOM 1139 O O . SER A 1 146 ? -0.005 7.065 -17.026 1.00 92.69 146 SER A O 1
ATOM 1141 N N . GLU A 1 147 ? 0.011 8.968 -15.840 1.00 93.69 147 GLU A N 1
ATOM 1142 C CA . GLU A 1 147 ? 0.864 8.450 -14.765 1.00 93.69 147 GLU A CA 1
ATOM 1143 C C . GLU A 1 147 ? 0.156 7.381 -13.921 1.00 93.69 147 GLU A C 1
ATOM 1145 O O . GLU A 1 147 ? 0.748 6.355 -13.582 1.00 93.69 147 GLU A O 1
ATOM 1150 N N . ALA A 1 148 ? -1.128 7.585 -13.618 1.00 94.38 148 ALA A N 1
ATOM 1151 C CA . ALA A 1 148 ? -1.951 6.606 -12.915 1.00 94.38 148 ALA A CA 1
ATOM 1152 C C . ALA A 1 148 ? -2.124 5.328 -13.744 1.00 94.38 148 ALA A C 1
ATOM 1154 O O . ALA A 1 148 ? -1.947 4.234 -13.208 1.00 94.38 148 ALA A O 1
ATOM 1155 N N . LEU A 1 149 ? -2.388 5.460 -15.051 1.00 95.31 149 LEU A N 1
ATOM 1156 C CA . LEU A 1 149 ? -2.479 4.319 -15.961 1.00 95.31 149 LEU A CA 1
ATOM 1157 C C . LEU A 1 149 ? -1.151 3.554 -16.032 1.00 95.31 149 LEU A C 1
ATOM 1159 O O . LEU A 1 149 ? -1.151 2.327 -15.964 1.00 95.31 149 LEU A O 1
ATOM 1163 N N . ARG A 1 150 ? -0.016 4.259 -16.114 1.00 96.06 150 ARG A N 1
ATOM 1164 C CA . ARG A 1 150 ? 1.321 3.646 -16.127 1.00 96.06 150 ARG A CA 1
ATOM 1165 C C . ARG A 1 150 ? 1.591 2.844 -14.854 1.00 96.06 150 ARG A C 1
ATOM 1167 O O . ARG A 1 150 ? 2.028 1.697 -14.951 1.00 96.06 150 ARG A O 1
ATOM 1174 N N . LEU A 1 151 ? 1.272 3.402 -13.683 1.00 96.81 151 LEU A N 1
ATOM 1175 C CA . LEU A 1 151 ? 1.353 2.676 -12.413 1.00 96.81 151 LEU A CA 1
ATOM 1176 C C . LEU A 1 151 ? 0.450 1.438 -12.422 1.00 96.81 151 LEU A C 1
ATOM 1178 O O . LEU A 1 151 ? 0.903 0.357 -12.057 1.00 96.81 151 LEU A O 1
ATOM 1182 N N . GLN A 1 152 ? -0.809 1.578 -12.844 1.00 97.38 152 GLN A N 1
ATOM 1183 C CA . GLN A 1 152 ? -1.767 0.471 -12.838 1.00 97.38 152 GLN A CA 1
ATOM 1184 C C . GLN A 1 152 ? -1.315 -0.662 -13.755 1.00 97.38 152 GLN A C 1
ATOM 1186 O O . GLN A 1 152 ? -1.264 -1.803 -13.312 1.00 97.38 152 GLN A O 1
ATOM 1191 N N . LEU A 1 153 ? -0.920 -0.357 -14.993 1.00 97.44 153 LEU A N 1
ATOM 1192 C CA . LEU A 1 153 ? -0.420 -1.363 -15.931 1.00 97.44 153 LEU A CA 1
ATOM 1193 C C . LEU A 1 153 ? 0.812 -2.079 -15.377 1.00 97.44 153 LEU A C 1
ATOM 1195 O O . LEU A 1 153 ? 0.900 -3.299 -15.471 1.00 97.44 153 LEU A O 1
ATOM 1199 N N . LYS A 1 154 ? 1.740 -1.341 -14.765 1.00 97.38 154 LYS A N 1
ATOM 1200 C CA . LYS A 1 154 ? 2.970 -1.901 -14.202 1.00 97.38 154 LYS A CA 1
ATOM 1201 C C . LYS A 1 154 ? 2.719 -2.802 -12.989 1.00 97.38 154 LYS A C 1
ATOM 1203 O O . LYS A 1 154 ? 3.327 -3.859 -12.885 1.00 97.38 154 LYS A O 1
ATOM 1208 N N . VAL A 1 155 ? 1.830 -2.398 -12.084 1.00 97.31 155 VAL A N 1
ATOM 1209 C CA . VAL A 1 155 ? 1.555 -3.141 -10.844 1.00 97.31 155 VAL A CA 1
ATOM 1210 C C . VAL A 1 155 ? 0.619 -4.323 -11.097 1.00 97.31 155 VAL A C 1
ATOM 1212 O O . VAL A 1 155 ? 0.889 -5.421 -10.624 1.00 97.31 155 VAL A O 1
ATOM 1215 N N . LEU A 1 156 ? -0.454 -4.129 -11.869 1.00 97.19 156 LEU A N 1
ATOM 1216 C CA . LEU A 1 156 ? -1.450 -5.175 -12.134 1.00 97.19 156 LEU A CA 1
ATOM 1217 C C . LEU A 1 156 ? -0.934 -6.272 -13.073 1.00 97.19 156 LEU A C 1
ATOM 1219 O O . LEU A 1 156 ? -1.474 -7.372 -13.058 1.00 97.19 156 LEU A O 1
ATOM 1223 N N . SER A 1 157 ? 0.092 -5.993 -13.885 1.00 97.06 157 SER A N 1
ATOM 1224 C CA . SER A 1 157 ? 0.740 -7.021 -14.715 1.00 97.06 157 SER A CA 1
ATOM 1225 C C . SER A 1 157 ? 1.724 -7.898 -13.939 1.00 97.06 157 SER A C 1
ATOM 1227 O O . SER A 1 157 ? 2.174 -8.914 -14.468 1.00 97.06 157 SER A O 1
ATOM 1229 N N . HIS A 1 158 ? 2.062 -7.543 -12.695 1.00 97.88 158 HIS A N 1
ATOM 1230 C CA . HIS A 1 158 ? 2.949 -8.353 -11.873 1.00 97.88 158 HIS A CA 1
ATOM 1231 C C . HIS A 1 158 ? 2.227 -9.627 -11.395 1.00 97.88 158 HIS A C 1
ATOM 1233 O O . HIS A 1 158 ? 1.160 -9.521 -10.785 1.00 97.88 158 HIS A O 1
ATOM 1239 N N . PRO A 1 159 ? 2.803 -10.830 -11.583 1.00 96.38 159 PRO A N 1
ATOM 1240 C CA . PRO A 1 159 ? 2.111 -12.091 -11.300 1.00 96.38 159 PRO A CA 1
ATOM 1241 C C . PRO A 1 159 ? 1.719 -12.255 -9.826 1.00 96.38 159 PRO A C 1
ATOM 1243 O O . PRO A 1 159 ? 0.662 -12.796 -9.536 1.00 96.38 159 PRO A O 1
ATOM 1246 N N . GLY A 1 160 ? 2.521 -11.731 -8.894 1.00 94.69 160 GLY A N 1
ATOM 1247 C CA . GLY A 1 160 ? 2.215 -11.782 -7.458 1.00 94.69 160 GLY A CA 1
ATOM 1248 C C . GLY A 1 160 ? 1.159 -10.776 -6.983 1.00 94.69 160 GLY A C 1
ATOM 1249 O O . GLY A 1 160 ? 0.842 -10.747 -5.797 1.00 94.69 160 GLY A O 1
ATOM 1250 N N . PHE A 1 161 ? 0.623 -9.911 -7.857 1.00 95.31 161 PHE A N 1
ATOM 1251 C CA . PHE A 1 161 ? -0.296 -8.854 -7.421 1.00 95.31 161 PHE A CA 1
ATOM 1252 C C . PHE A 1 161 ? -1.576 -9.417 -6.799 1.00 95.31 161 PHE A C 1
ATOM 1254 O O . PHE A 1 161 ? -1.935 -9.014 -5.696 1.00 95.31 161 PHE A O 1
ATOM 1261 N N . SER A 1 162 ? -2.254 -10.341 -7.488 1.00 93.75 162 SER A N 1
ATOM 1262 C CA . SER A 1 162 ? -3.540 -10.893 -7.040 1.00 93.75 162 SER A CA 1
ATOM 1263 C C . SER A 1 162 ? -3.427 -11.738 -5.775 1.00 93.75 162 SER A C 1
ATOM 1265 O O . SER A 1 162 ? -4.420 -11.911 -5.070 1.00 93.75 162 SER A O 1
ATOM 1267 N N . ASP A 1 163 ? -2.229 -12.242 -5.483 1.00 92.50 163 ASP A N 1
ATOM 1268 C CA . ASP A 1 163 ? -1.951 -13.027 -4.283 1.00 92.50 163 ASP A CA 1
ATOM 1269 C C . ASP A 1 163 ? -1.698 -12.112 -3.079 1.00 92.50 163 ASP A C 1
ATOM 1271 O O . ASP A 1 163 ? -2.129 -12.414 -1.965 1.00 92.50 163 ASP A O 1
ATOM 1275 N N . SER A 1 164 ? -1.065 -10.956 -3.299 1.00 93.75 164 SER A N 1
ATOM 1276 C CA . SER A 1 164 ? -0.748 -9.992 -2.239 1.00 93.75 164 SER A CA 1
ATOM 1277 C C . SER A 1 164 ? -1.854 -8.962 -1.980 1.00 93.75 164 SER A C 1
ATOM 1279 O O . SER A 1 164 ? -2.055 -8.563 -0.833 1.00 93.75 164 SER A O 1
ATOM 1281 N N . PHE A 1 165 ? -2.591 -8.527 -3.005 1.00 94.81 165 PHE A N 1
ATOM 1282 C CA . PHE A 1 165 ? -3.539 -7.408 -2.929 1.00 94.81 165 PHE A CA 1
ATOM 1283 C C . PHE A 1 165 ? -4.860 -7.727 -3.633 1.00 94.81 165 PHE A C 1
ATOM 1285 O O . PHE A 1 165 ? -4.915 -8.483 -4.600 1.00 94.81 165 PHE A O 1
ATOM 1292 N N . SER A 1 166 ? -5.958 -7.137 -3.155 1.00 94.94 166 SER A N 1
ATOM 1293 C CA . SER A 1 166 ? -7.296 -7.379 -3.723 1.00 94.94 166 SER A CA 1
ATOM 1294 C C . SER A 1 166 ? -7.727 -6.342 -4.760 1.00 94.94 166 SER A C 1
ATOM 1296 O O . SER A 1 166 ? -8.537 -6.645 -5.632 1.00 94.94 166 SER A O 1
ATOM 1298 N N . SER A 1 167 ? -7.222 -5.108 -4.679 1.00 96.00 167 SER A N 1
ATOM 1299 C CA . SER A 1 167 ? -7.534 -4.042 -5.641 1.00 96.00 167 SER A CA 1
ATOM 1300 C C . SER A 1 167 ? -6.518 -2.906 -5.579 1.00 96.00 167 SER A C 1
ATOM 1302 O O . SER A 1 167 ? -5.754 -2.801 -4.619 1.00 96.00 167 SER A O 1
ATOM 1304 N N . LEU A 1 168 ? -6.537 -2.038 -6.594 1.00 97.25 168 LEU A N 1
ATOM 1305 C CA . LEU A 1 168 ? -5.676 -0.865 -6.704 1.00 97.25 168 LEU A CA 1
ATOM 1306 C C . LEU A 1 168 ? -6.461 0.348 -7.203 1.00 97.25 168 LEU A C 1
ATOM 1308 O O . LEU A 1 168 ? -6.921 0.377 -8.343 1.00 97.25 168 LEU A O 1
ATOM 1312 N N . ASN A 1 169 ? -6.558 1.371 -6.357 1.00 95.69 169 ASN A N 1
ATOM 1313 C CA . ASN A 1 169 ? -7.189 2.647 -6.677 1.00 95.69 169 ASN A CA 1
ATOM 1314 C C . ASN A 1 169 ? -6.170 3.780 -6.584 1.00 95.69 169 ASN A C 1
ATOM 1316 O O . ASN A 1 169 ? -5.409 3.853 -5.622 1.00 95.69 169 ASN A O 1
ATOM 1320 N N . VAL A 1 170 ? -6.177 4.689 -7.558 1.00 94.25 170 VAL A N 1
ATOM 1321 C CA . VAL A 1 170 ? -5.294 5.862 -7.588 1.00 94.25 170 VAL A CA 1
ATOM 1322 C C . VAL A 1 170 ? -6.154 7.118 -7.625 1.00 94.25 170 VAL A C 1
ATOM 1324 O O . VAL A 1 170 ? -7.013 7.257 -8.493 1.00 94.25 170 VAL A O 1
ATOM 1327 N N . VAL A 1 171 ? -5.932 8.046 -6.695 1.00 91.81 171 VAL A N 1
ATOM 1328 C CA . VAL A 1 171 ? -6.709 9.287 -6.577 1.00 91.81 171 VAL A CA 1
ATOM 1329 C C . VAL A 1 171 ? -5.800 10.510 -6.596 1.00 91.81 171 VAL A C 1
ATOM 1331 O O . VAL A 1 171 ? -4.746 10.527 -5.962 1.00 91.81 171 VAL A O 1
ATOM 1334 N N . ASN A 1 172 ? -6.223 11.561 -7.301 1.00 89.75 172 ASN A N 1
ATOM 1335 C CA . ASN A 1 172 ? -5.538 12.853 -7.304 1.00 89.75 172 ASN A CA 1
ATOM 1336 C C . ASN A 1 172 ? -6.255 13.846 -6.389 1.00 89.75 172 ASN A C 1
ATOM 1338 O O . ASN A 1 172 ? -7.451 14.089 -6.557 1.00 89.75 172 ASN A O 1
ATOM 1342 N N . VAL A 1 173 ? -5.529 14.477 -5.467 1.00 84.25 173 VAL A N 1
ATOM 1343 C CA . VAL A 1 173 ? -6.112 15.496 -4.578 1.00 84.25 173 VAL A CA 1
ATOM 1344 C C . VAL A 1 173 ? -6.097 16.905 -5.174 1.00 84.25 173 VAL A C 1
ATOM 1346 O O . VAL A 1 173 ? -6.896 17.732 -4.745 1.00 84.25 173 VAL A O 1
ATOM 1349 N N . LEU A 1 174 ? -5.257 17.189 -6.181 1.00 70.75 174 LEU A N 1
ATOM 1350 C CA . LEU A 1 174 ? -5.272 18.489 -6.881 1.00 70.75 174 LEU A CA 1
ATOM 1351 C C . LEU A 1 174 ? -6.411 18.605 -7.895 1.00 70.75 174 LEU A C 1
ATOM 1353 O O . LEU A 1 174 ? -6.823 19.713 -8.221 1.00 70.75 174 LEU A O 1
ATOM 1357 N N . GLY A 1 175 ? -6.960 17.472 -8.344 1.00 52.66 175 GLY A N 1
ATOM 1358 C CA . GLY A 1 175 ? -8.128 17.427 -9.226 1.00 52.66 175 GLY A CA 1
ATOM 1359 C C . GLY A 1 175 ? -9.454 17.768 -8.534 1.00 52.66 175 GLY A C 1
ATOM 1360 O O . GLY A 1 175 ? -10.463 17.918 -9.210 1.00 52.66 175 GLY A O 1
ATOM 1361 N N . LYS A 1 176 ? -9.467 17.909 -7.199 1.00 47.75 176 LYS A N 1
ATOM 1362 C CA . LYS A 1 176 ? -10.631 18.346 -6.410 1.00 47.75 176 LYS A CA 1
ATOM 1363 C C . LYS A 1 176 ? -10.440 19.770 -5.881 1.00 47.75 176 LYS A C 1
ATOM 1365 O O . LYS A 1 176 ? -10.571 20.021 -4.684 1.00 47.75 176 LYS A O 1
ATOM 1370 N N . SER A 1 177 ? -10.137 20.715 -6.766 1.00 34.75 177 SER A N 1
ATOM 1371 C CA . SER A 1 177 ? -10.522 22.101 -6.498 1.00 34.75 177 SER A CA 1
ATOM 1372 C C . SER A 1 177 ? -11.970 22.262 -6.965 1.00 34.75 177 SER A C 1
ATOM 1374 O O . SER A 1 177 ? -12.236 22.174 -8.157 1.00 34.75 177 SER A O 1
ATOM 1376 N N . ALA A 1 178 ? -12.880 22.443 -6.004 1.00 35.31 178 ALA A N 1
ATOM 1377 C CA . ALA A 1 178 ? -14.310 22.720 -6.163 1.00 35.31 178 ALA A CA 1
ATOM 1378 C C . ALA A 1 178 ? -15.187 21.603 -6.767 1.00 35.31 178 ALA A C 1
ATOM 1380 O O . ALA A 1 178 ? -15.508 21.639 -7.941 1.00 35.31 178 ALA A O 1
ATOM 1381 N N . PHE A 1 179 ? -15.705 20.697 -5.931 1.00 28.91 179 PHE A N 1
ATOM 1382 C CA . PHE A 1 179 ? -17.134 20.360 -5.991 1.00 28.91 179 PHE A CA 1
ATOM 1383 C C . PHE A 1 1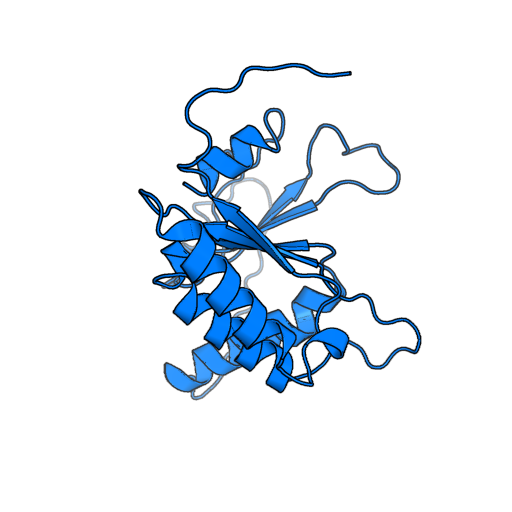79 ? -17.649 20.110 -4.575 1.00 28.91 179 PHE A C 1
ATOM 1385 O O . PHE A 1 179 ? -17.038 19.397 -3.778 1.00 28.91 179 PHE A O 1
ATOM 1392 N N . ASN A 1 180 ? -18.727 20.821 -4.271 1.00 29.09 180 ASN A N 1
ATOM 1393 C CA . ASN A 1 180 ? -19.389 20.897 -2.985 1.00 29.09 180 ASN A CA 1
ATOM 1394 C C . ASN A 1 180 ? -19.930 19.541 -2.518 1.00 29.09 180 ASN A C 1
ATOM 1396 O O . ASN A 1 180 ? -20.216 18.651 -3.312 1.00 29.09 180 ASN A O 1
ATOM 1400 N N . VAL A 1 181 ? -20.089 19.468 -1.194 1.00 35.72 181 VAL A N 1
ATOM 1401 C CA . VAL A 1 181 ? -21.153 18.773 -0.458 1.00 35.72 181 VAL A CA 1
ATOM 1402 C C . VAL A 1 181 ? -22.306 18.339 -1.363 1.00 35.72 181 VAL A C 1
ATOM 1404 O O . VAL A 1 181 ? -22.886 19.201 -2.008 1.00 35.72 181 VAL A O 1
ATOM 1407 N N . LEU A 1 182 ? -22.668 17.056 -1.324 1.00 30.38 182 LEU A N 1
ATOM 1408 C CA . LEU A 1 182 ? -24.024 16.595 -1.017 1.00 30.38 182 LEU A CA 1
ATOM 1409 C C . LEU A 1 182 ? -23.944 15.130 -0.560 1.00 30.38 182 LEU A C 1
ATOM 1411 O O . LEU A 1 182 ? -23.383 14.275 -1.240 1.00 30.38 182 LEU A O 1
ATOM 1415 N N . ARG A 1 183 ? -24.435 14.906 0.661 1.00 28.42 183 ARG A N 1
ATOM 1416 C CA . ARG A 1 183 ? -24.825 13.601 1.193 1.00 28.42 183 ARG A CA 1
ATOM 1417 C C . ARG A 1 183 ? -26.177 13.249 0.575 1.00 28.42 183 ARG A C 1
ATOM 1419 O O . ARG A 1 183 ? -27.032 14.132 0.521 1.00 28.42 183 ARG A O 1
ATOM 1426 N N . GLU A 1 184 ? -26.363 11.987 0.224 1.00 32.09 184 GLU A N 1
ATOM 1427 C CA . GLU A 1 184 ? -27.646 11.294 0.370 1.00 32.09 184 GLU A CA 1
ATOM 1428 C C . GLU A 1 184 ? -27.417 10.111 1.310 1.00 32.09 184 GLU A C 1
ATOM 1430 O O . GLU A 1 184 ? -26.339 9.478 1.191 1.00 32.09 184 GLU A O 1
#

Sequence (184 aa):
MKSKALRSLYSQSAISTCRKFGIVNICIDSTTENEEHPVLLAESVPDYAQAKSRGKQTCHEASNYPVPWPGLEIPRRQEFIDHVQARLLSLFTDVICLFAQDYGGLDAVAERLITWATIGPASNLEHPIRPRLLIVANISGNHFASEALRLQLKVLSHPGFSDSFSSLNVVNVLGKSAFNVLRE

Radius of gyration: 18.26 Å; chains: 1; bounding box: 52×44×52 Å

Foldseek 3Di:
DVVVVCCVVQVPWCPVVQPQADQKGKGWRPVCPPPPDTDIDIDGQPDDPDGDHPDDDPPDDDDDDDDDDPDPDPVNVVLVVLCCVLAVVQQVAQEDEAEQVSQVHLVSVLVSLLSSLVSAANDPDPDGRAHAYEYEYADDDDCQVVSVVVSCCSNVPRPSNVRRHPYYHYDHPNVPPDDDDDDD

pLDDT: mean 77.71, std 17.94, range [28.42, 97.88]